Protein AF-A0A0F9J623-F1 (afdb_monomer)

Sequence (155 aa):
MAKNKITLFAQKLEGMSFDFENPDDFEDFEQQALPGRYVFEIKRDRPPKSQKQCAVIFALMIKDTIIQANDKAIGVDDLLVHLIDGRIPKGQMLTTDFLHELMYVICPTTDKDGRRITLSKMNTVQASALFERYRNIMAPLGIVIDDPDKNWRVK

Solvent-accessible surface area (backbone atoms only — not comparable to full-atom values): 9636 Å² total; per-residue (Å²): 133,86,77,82,55,62,33,45,33,41,32,36,81,88,74,52,76,47,82,27,79,46,72,66,60,45,58,57,42,69,77,66,59,73,95,77,63,70,50,76,46,82,46,75,56,60,70,79,72,56,64,69,58,55,51,51,51,54,51,51,49,50,52,52,50,46,54,52,27,60,78,66,70,51,41,40,59,70,58,40,76,74,50,89,78,89,87,76,78,68,90,40,81,74,46,70,66,56,50,55,53,47,47,53,66,73,38,68,45,60,51,99,85,68,45,81,53,55,77,90,74,48,53,71,67,58,46,46,54,40,50,53,49,47,40,61,67,38,39,84,77,69,40,81,72,76,75,92,48,94,53,76,78,78,88

Structure (mmCIF, N/CA/C/O backbone):
data_AF-A0A0F9J623-F1
#
_entry.id   AF-A0A0F9J623-F1
#
loop_
_atom_site.group_PDB
_atom_site.id
_atom_site.type_symbol
_atom_site.label_atom_id
_atom_site.label_alt_id
_atom_site.label_comp_id
_atom_site.label_asym_id
_atom_site.label_entity_id
_atom_site.label_seq_id
_atom_site.pdbx_PDB_ins_code
_atom_site.Cartn_x
_atom_site.Cartn_y
_atom_site.Cartn_z
_atom_site.occupancy
_atom_site.B_iso_or_equiv
_atom_site.auth_seq_id
_atom_site.auth_comp_id
_atom_site.auth_asym_id
_atom_site.auth_atom_id
_atom_site.pdbx_PDB_model_num
ATOM 1 N N . MET A 1 1 ? -0.750 14.940 29.087 1.00 35.09 1 MET A N 1
ATOM 2 C CA . MET A 1 1 ? -0.581 13.489 29.313 1.00 35.09 1 MET A CA 1
ATOM 3 C C . MET A 1 1 ? -1.891 12.820 28.933 1.00 35.09 1 MET A C 1
ATOM 5 O O . MET A 1 1 ? -2.901 13.143 29.543 1.00 35.09 1 MET A O 1
ATOM 9 N N . ALA A 1 2 ? -1.912 12.002 27.880 1.00 34.94 2 ALA A N 1
ATOM 10 C CA . ALA A 1 2 ? -3.119 11.275 27.492 1.00 34.94 2 ALA A CA 1
ATOM 11 C C . ALA A 1 2 ? -3.373 10.174 28.532 1.00 34.94 2 ALA A C 1
ATOM 13 O O . ALA A 1 2 ? -2.500 9.337 28.759 1.00 34.94 2 ALA A O 1
ATOM 14 N N . LYS A 1 3 ? -4.518 10.225 29.221 1.00 34.97 3 LYS A N 1
ATOM 15 C CA . LYS A 1 3 ? -4.944 9.151 30.124 1.00 34.97 3 LYS A CA 1
ATOM 16 C C . LYS A 1 3 ? -5.219 7.913 29.266 1.00 34.97 3 LYS A C 1
ATOM 18 O O . LYS A 1 3 ? -5.968 8.007 28.298 1.00 34.97 3 LYS A O 1
ATOM 23 N N . ASN A 1 4 ? -4.594 6.787 29.600 1.00 36.53 4 ASN A N 1
ATOM 24 C CA . ASN A 1 4 ? -4.902 5.495 28.991 1.00 36.53 4 ASN A CA 1
ATOM 25 C C . ASN A 1 4 ? -6.373 5.171 29.290 1.00 36.53 4 ASN A C 1
ATOM 27 O O . ASN A 1 4 ? -6.705 4.907 30.445 1.00 36.53 4 ASN A O 1
ATOM 31 N N . LYS A 1 5 ? -7.246 5.254 28.281 1.00 42.12 5 LYS A N 1
ATOM 32 C CA . LYS A 1 5 ? -8.650 4.843 28.391 1.00 42.12 5 LYS A CA 1
ATOM 33 C C . LYS A 1 5 ? -8.671 3.304 28.437 1.00 42.12 5 LYS A C 1
ATOM 35 O O . LYS A 1 5 ? -7.898 2.646 27.741 1.00 42.12 5 LYS A O 1
ATOM 40 N N . ILE A 1 6 ? -9.451 2.726 29.342 1.00 43.28 6 ILE A N 1
ATOM 41 C CA . ILE A 1 6 ? -9.655 1.276 29.446 1.00 43.28 6 ILE A CA 1
ATOM 42 C C . ILE A 1 6 ? -11.087 1.044 28.985 1.00 43.28 6 ILE A C 1
ATOM 44 O O . ILE A 1 6 ? -11.987 1.672 29.532 1.00 43.28 6 ILE A O 1
ATOM 48 N N . THR A 1 7 ? -11.280 0.176 27.995 1.00 45.75 7 THR A N 1
ATOM 49 C CA . THR A 1 7 ? -12.607 -0.192 27.491 1.00 45.75 7 THR A CA 1
ATOM 50 C C . THR A 1 7 ? -12.916 -1.603 27.977 1.00 45.75 7 THR A C 1
ATOM 52 O O . THR A 1 7 ? -12.116 -2.528 27.790 1.00 45.75 7 THR A O 1
ATOM 55 N N . LEU A 1 8 ? -14.052 -1.765 28.650 1.00 45.91 8 LEU A N 1
ATOM 56 C CA . LEU A 1 8 ? -14.510 -3.049 29.175 1.00 45.91 8 LEU A CA 1
ATOM 57 C C . LEU A 1 8 ? -15.515 -3.641 28.183 1.00 45.91 8 LEU A C 1
ATOM 59 O O . LEU A 1 8 ? -16.402 -2.940 27.706 1.00 45.91 8 LEU A O 1
ATOM 63 N N . PHE A 1 9 ? -15.362 -4.921 27.849 1.00 42.69 9 PHE A N 1
ATOM 64 C CA . PHE A 1 9 ? -16.278 -5.644 26.965 1.00 42.69 9 PHE A CA 1
ATOM 65 C C . PHE A 1 9 ? -16.990 -6.729 27.767 1.00 42.69 9 PHE A C 1
ATOM 67 O O . PHE A 1 9 ? -16.332 -7.474 28.499 1.00 42.69 9 PHE A O 1
ATOM 74 N N . ALA A 1 10 ? -18.306 -6.863 27.594 1.00 46.66 10 ALA A N 1
ATOM 75 C CA . ALA A 1 10 ? -19.059 -8.012 28.091 1.00 46.66 10 ALA A CA 1
ATOM 76 C C . ALA A 1 10 ? -19.802 -8.690 26.938 1.00 46.66 10 ALA A C 1
ATOM 78 O O . ALA A 1 10 ? -20.591 -8.070 26.227 1.00 46.66 10 ALA A O 1
ATOM 79 N N . GLN A 1 11 ? -19.580 -9.989 26.759 1.00 40.78 11 GLN A N 1
ATOM 80 C CA . GLN A 1 11 ? -20.294 -10.794 25.774 1.00 40.78 11 GLN A CA 1
ATOM 81 C C . GLN A 1 11 ? -21.206 -11.793 26.488 1.00 40.78 11 GLN A C 1
ATOM 83 O O . GLN A 1 11 ? -20.736 -12.653 27.234 1.00 40.78 11 GLN A O 1
ATOM 88 N N . LYS A 1 12 ? -22.518 -11.711 26.247 1.00 46.19 12 LYS A N 1
ATOM 89 C CA . LYS A 1 12 ? -23.471 -12.746 26.665 1.00 46.19 12 LYS A CA 1
ATOM 90 C C . LYS A 1 12 ? -23.317 -13.952 25.735 1.00 46.19 12 LYS A C 1
ATOM 92 O O . LYS A 1 12 ? -23.282 -13.794 24.515 1.00 46.19 12 LYS A O 1
ATOM 97 N N . LEU A 1 13 ? -23.284 -15.162 26.299 1.00 45.69 13 LEU A N 1
ATOM 98 C CA . LEU A 1 13 ? -23.104 -16.428 25.559 1.00 45.69 13 LEU A CA 1
ATOM 99 C C . LEU A 1 13 ? -24.164 -16.709 24.468 1.00 45.69 13 LEU A C 1
ATOM 101 O O . LEU A 1 13 ? -23.956 -17.580 23.633 1.00 45.69 13 LEU A O 1
A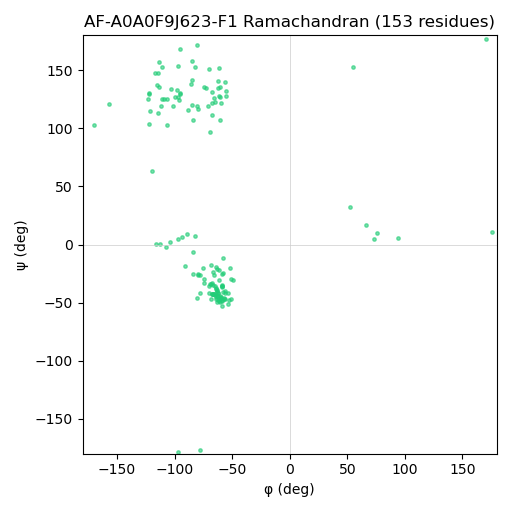TOM 105 N N . GLU A 1 14 ? -25.258 -15.944 24.432 1.00 47.31 14 GLU A N 1
ATOM 106 C CA . GLU A 1 14 ? -26.319 -15.998 23.410 1.00 47.31 14 GLU A CA 1
ATOM 107 C C . GLU A 1 14 ? -26.068 -15.072 22.198 1.00 47.31 14 GLU A C 1
ATOM 109 O O . GLU A 1 14 ? -26.948 -14.900 21.360 1.00 47.31 14 GLU A O 1
ATOM 114 N N . GLY A 1 15 ? -24.880 -14.466 22.086 1.00 52.56 15 GLY A N 1
ATOM 115 C CA . GLY A 1 15 ? -24.483 -13.656 20.925 1.00 52.56 15 GLY A CA 1
ATOM 116 C C . GLY A 1 15 ? -24.736 -12.150 21.055 1.00 52.56 15 GLY A C 1
ATOM 117 O O . GLY A 1 15 ? -24.485 -11.417 20.103 1.00 52.56 15 GLY A O 1
ATOM 118 N N . MET A 1 16 ? -25.185 -11.666 22.217 1.00 55.16 16 MET A N 1
ATOM 119 C CA . MET A 1 16 ? -25.265 -10.228 22.501 1.00 55.16 16 MET A CA 1
ATOM 120 C C . MET A 1 16 ? -23.918 -9.714 23.022 1.00 55.16 16 MET A C 1
ATOM 122 O O . MET A 1 16 ? -23.430 -10.180 24.052 1.00 55.16 16 MET A O 1
ATOM 126 N N . SER A 1 17 ? -23.321 -8.761 22.310 1.00 55.72 17 SER A N 1
ATOM 127 C CA . SER A 1 17 ? -22.099 -8.053 22.706 1.00 55.72 17 SER A CA 1
ATOM 128 C C . SER A 1 17 ? -22.430 -6.658 23.232 1.00 55.72 17 SER A C 1
ATOM 130 O O . SER A 1 17 ? -23.195 -5.935 22.592 1.00 55.72 17 SER A O 1
ATOM 132 N N . PHE A 1 18 ? -21.828 -6.284 24.358 1.00 65.50 18 PHE A N 1
ATOM 133 C CA . PHE A 1 18 ? -21.946 -4.965 24.971 1.00 65.50 18 PHE A CA 1
ATOM 134 C C . PHE A 1 18 ? -20.552 -4.343 25.122 1.00 65.50 18 PHE A C 1
ATOM 136 O O . PHE A 1 18 ? -19.638 -4.983 25.654 1.00 65.50 18 PHE A O 1
ATOM 143 N N . ASP A 1 19 ? -20.418 -3.099 24.663 1.00 59.31 19 ASP A N 1
ATOM 144 C CA . ASP A 1 19 ? -19.180 -2.322 24.713 1.00 59.31 19 ASP A CA 1
ATOM 145 C C . ASP A 1 19 ? -19.350 -1.177 25.724 1.00 59.31 19 ASP A C 1
ATOM 147 O O . ASP A 1 19 ? -20.289 -0.389 25.602 1.00 59.31 19 ASP A O 1
ATOM 151 N N . PHE A 1 20 ? -18.448 -1.073 26.706 1.00 66.50 20 PHE A N 1
ATOM 152 C CA . PHE A 1 20 ? -18.488 -0.038 27.746 1.00 66.50 20 PHE A CA 1
ATOM 153 C C . PHE A 1 20 ? -17.282 0.891 27.619 1.00 66.50 20 PHE A C 1
ATOM 155 O O . PHE A 1 20 ? -16.131 0.486 27.820 1.00 66.50 20 PHE A O 1
ATOM 162 N N . GLU A 1 21 ? -17.543 2.152 27.268 1.00 56.44 21 GLU A N 1
ATOM 163 C CA . GLU A 1 21 ? -16.505 3.175 27.118 1.00 56.44 21 GLU A CA 1
ATOM 164 C C . GLU A 1 21 ? -16.112 3.850 28.438 1.00 56.44 21 GLU A C 1
ATOM 166 O O . GLU A 1 21 ? -14.986 4.355 28.535 1.00 56.44 21 GLU A O 1
ATOM 171 N N . ASN A 1 22 ? -17.011 3.872 29.430 1.00 64.19 22 ASN A N 1
ATOM 172 C CA . ASN A 1 22 ? -16.739 4.380 30.771 1.00 64.19 22 ASN A CA 1
ATOM 173 C C . ASN A 1 22 ? -16.871 3.265 31.821 1.00 64.19 22 ASN A C 1
ATOM 175 O O . ASN A 1 22 ? -17.707 2.376 31.666 1.00 64.19 22 ASN A O 1
ATOM 179 N N . PRO A 1 23 ? -16.081 3.319 32.909 1.00 64.69 23 PRO A N 1
ATOM 180 C CA . PRO A 1 23 ? -16.221 2.391 34.032 1.00 64.69 23 PRO A CA 1
ATOM 181 C C . PRO A 1 23 ? -17.612 2.431 34.677 1.00 64.69 23 PRO A C 1
ATOM 183 O O . PRO A 1 23 ? -18.130 1.388 35.054 1.00 64.69 23 PRO A O 1
ATOM 186 N N . ASP A 1 24 ? -18.232 3.610 34.744 1.00 71.00 24 ASP A N 1
ATOM 187 C CA . ASP A 1 24 ? -19.548 3.797 35.369 1.00 71.00 24 ASP A CA 1
ATOM 188 C C . ASP A 1 24 ? -20.653 3.038 34.599 1.00 71.00 24 ASP A C 1
ATOM 190 O O . ASP A 1 24 ? -21.528 2.422 35.203 1.00 71.00 24 ASP A O 1
ATOM 194 N N . ASP A 1 25 ? -20.546 2.968 33.264 1.00 66.44 25 ASP A N 1
ATOM 195 C CA . ASP A 1 25 ? -21.485 2.227 32.404 1.00 66.44 25 ASP A CA 1
ATOM 196 C C . ASP A 1 25 ? -21.417 0.705 32.657 1.00 66.44 25 ASP A C 1
ATOM 198 O O . ASP A 1 25 ? -22.379 -0.028 32.418 1.00 66.44 25 ASP A O 1
ATOM 202 N N . PHE A 1 26 ? -20.264 0.221 33.131 1.00 69.94 26 PHE A N 1
ATOM 203 C CA . PHE A 1 26 ? -20.057 -1.178 33.491 1.00 69.94 26 PHE A CA 1
ATOM 204 C C . PHE A 1 26 ? -20.677 -1.515 34.853 1.00 69.94 26 PHE A C 1
ATOM 206 O O . PHE A 1 26 ? -21.307 -2.563 34.987 1.00 69.94 26 PHE A O 1
ATOM 213 N N . GLU A 1 27 ? -20.540 -0.627 35.842 1.00 71.69 27 GLU A N 1
ATOM 214 C CA . GLU A 1 27 ? -21.166 -0.803 37.161 1.00 71.69 27 GLU A CA 1
ATOM 215 C C . GLU A 1 27 ? -22.698 -0.834 37.053 1.00 71.69 27 GLU A C 1
ATOM 217 O O . GLU A 1 27 ? -23.350 -1.695 37.651 1.00 71.69 27 GLU A O 1
ATOM 222 N N . ASP A 1 28 ? -23.273 0.040 36.223 1.00 75.75 28 ASP A N 1
ATOM 223 C CA . ASP A 1 28 ? -24.711 0.056 35.943 1.00 75.75 28 ASP A CA 1
ATOM 224 C C . ASP A 1 28 ? -25.174 -1.227 35.234 1.00 75.75 28 ASP A C 1
ATOM 226 O O . ASP A 1 28 ? -26.249 -1.766 35.527 1.00 75.75 28 ASP A O 1
ATOM 230 N N . PHE A 1 29 ? -24.349 -1.761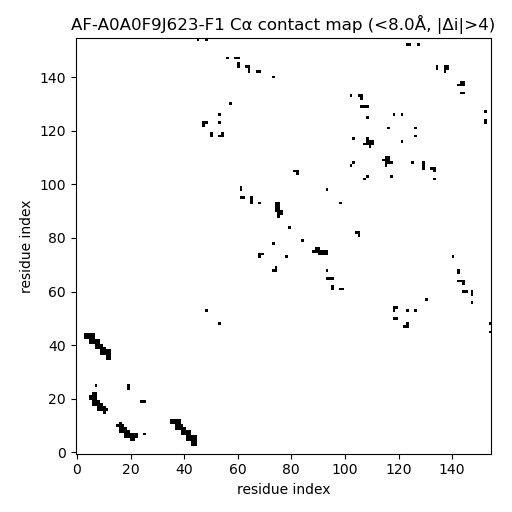 34.329 1.00 76.06 29 PHE A N 1
ATOM 231 C CA . PHE A 1 29 ? -24.628 -3.026 33.658 1.00 76.06 29 PHE A CA 1
ATOM 232 C C . PHE A 1 29 ? -24.595 -4.216 34.618 1.00 76.06 29 PHE A C 1
ATOM 234 O O . PHE A 1 29 ? -25.491 -5.055 34.545 1.00 76.06 29 PHE A O 1
ATOM 241 N N . GLU A 1 30 ? -23.626 -4.302 35.533 1.00 72.69 30 GLU A N 1
ATOM 242 C CA . GLU A 1 30 ? -23.576 -5.394 36.517 1.00 72.69 30 GLU A CA 1
ATOM 243 C C . GLU A 1 30 ? -24.838 -5.445 37.392 1.00 72.69 30 GLU A C 1
ATOM 245 O O . GLU A 1 30 ? -25.316 -6.534 37.715 1.00 72.69 30 GLU A O 1
ATOM 250 N N . GLN A 1 31 ? -25.421 -4.290 37.726 1.00 76.88 31 GLN A N 1
ATOM 251 C CA . GLN A 1 31 ? -26.647 -4.214 38.527 1.00 76.88 31 GLN A CA 1
ATOM 252 C C . GLN A 1 31 ? -27.910 -4.614 37.750 1.00 76.88 31 GLN A C 1
ATOM 254 O O . GLN A 1 31 ? -28.868 -5.111 38.344 1.00 76.88 31 GLN A O 1
ATOM 259 N N . GLN A 1 32 ? -27.928 -4.390 36.433 1.00 77.12 32 GLN A N 1
ATOM 260 C CA . GLN A 1 32 ? -29.106 -4.582 35.576 1.00 77.12 32 GLN A CA 1
ATOM 261 C C . GLN A 1 32 ? -29.007 -5.811 34.660 1.00 77.12 32 GLN A C 1
ATOM 263 O O . GLN A 1 32 ? -29.942 -6.104 33.907 1.00 77.12 32 GLN A O 1
ATOM 268 N N . ALA A 1 33 ? -27.889 -6.539 34.700 1.00 72.88 33 ALA A N 1
ATOM 269 C CA . ALA A 1 33 ? -27.647 -7.684 33.840 1.00 72.88 33 ALA A CA 1
ATOM 270 C C . ALA A 1 33 ? -28.700 -8.780 34.062 1.00 72.88 33 ALA A C 1
ATOM 272 O O . ALA A 1 33 ? -28.941 -9.257 35.173 1.00 72.88 33 ALA A O 1
ATOM 273 N N . LEU A 1 34 ? -29.319 -9.213 32.963 1.00 74.62 34 LEU A N 1
ATOM 274 C CA . LEU A 1 34 ? -30.233 -10.349 32.974 1.00 74.62 34 LEU A CA 1
ATOM 275 C C . LEU A 1 34 ? -29.497 -11.630 33.413 1.00 74.62 34 LEU A C 1
ATOM 277 O O . LEU A 1 34 ? -28.306 -11.782 33.146 1.00 74.62 34 LEU A O 1
ATOM 281 N N . PRO A 1 35 ? -30.189 -12.609 34.020 1.00 71.88 35 PRO A N 1
ATOM 282 C CA . PRO A 1 35 ? -29.572 -13.881 34.380 1.00 71.88 35 PRO A CA 1
ATOM 283 C C . PRO A 1 35 ? -28.920 -14.556 33.163 1.00 71.88 35 PRO A C 1
ATOM 285 O O . PRO A 1 35 ? -29.554 -14.739 32.121 1.00 71.88 35 PRO A O 1
ATOM 288 N N . GLY A 1 36 ? -27.647 -14.935 33.282 1.00 70.31 36 GLY A N 1
ATOM 289 C CA . GLY A 1 36 ? -26.898 -15.550 32.189 1.00 70.31 36 GLY A CA 1
ATOM 290 C C . GLY A 1 36 ? -25.406 -15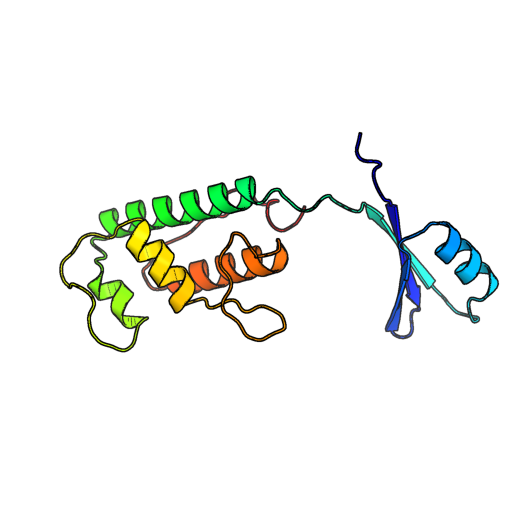.685 32.481 1.00 70.31 36 GLY A C 1
ATOM 291 O O . GLY A 1 36 ? -24.916 -15.254 33.522 1.00 70.31 36 GLY A O 1
ATOM 292 N N . ARG A 1 37 ? -24.670 -16.306 31.552 1.00 65.38 37 ARG A N 1
ATOM 293 C CA . ARG A 1 37 ? -23.202 -16.325 31.579 1.00 65.38 37 ARG A CA 1
ATOM 294 C C . ARG A 1 37 ? -22.656 -15.238 30.655 1.00 65.38 37 ARG A C 1
ATOM 296 O O . ARG A 1 37 ? -22.991 -15.209 29.467 1.00 65.38 37 ARG A O 1
ATOM 303 N N . TYR A 1 38 ? -21.785 -14.407 31.213 1.00 67.62 38 TYR A N 1
ATOM 304 C CA . TYR A 1 38 ? -21.099 -13.321 30.526 1.00 67.62 38 TYR A CA 1
ATOM 305 C C . TYR A 1 38 ? -19.596 -13.597 30.503 1.00 67.62 38 TYR A C 1
ATOM 307 O O . TYR A 1 38 ? -19.029 -14.051 31.498 1.00 67.62 38 TYR A O 1
ATOM 315 N N . VAL A 1 39 ? -18.958 -13.354 29.361 1.00 67.06 39 VAL A N 1
ATOM 316 C CA . VAL A 1 39 ? -17.499 -13.360 29.222 1.00 67.06 39 VAL A CA 1
ATOM 317 C C . VAL A 1 39 ? -17.040 -11.912 29.207 1.00 67.06 39 VAL A C 1
ATOM 319 O O . VAL A 1 39 ? -17.444 -11.146 28.332 1.00 67.06 39 VAL A O 1
ATOM 322 N N . PHE A 1 40 ? -16.213 -11.550 30.183 1.00 60.97 40 PHE A N 1
ATOM 323 C CA . PHE A 1 40 ? -15.637 -10.217 30.283 1.00 60.97 40 PHE A CA 1
ATOM 324 C C . PHE A 1 40 ? -14.248 -10.203 29.657 1.00 60.97 40 PHE A C 1
ATOM 326 O O . PHE A 1 40 ? -13.378 -10.986 30.041 1.00 60.97 40 PHE A O 1
ATOM 333 N N . GLU A 1 41 ? -14.036 -9.306 28.700 1.00 58.03 41 GLU A N 1
ATOM 334 C CA . GLU A 1 41 ? -12.738 -9.103 28.067 1.00 58.03 41 GLU A CA 1
ATOM 335 C C . GLU A 1 41 ? -12.302 -7.650 28.272 1.00 58.03 41 GLU A C 1
ATOM 337 O O . GLU A 1 41 ? -12.921 -6.710 27.780 1.00 58.03 41 GLU A O 1
ATOM 342 N N . ILE A 1 42 ? -11.217 -7.445 29.017 1.00 54.53 42 ILE A N 1
ATOM 343 C CA . ILE A 1 42 ? -10.625 -6.115 29.180 1.00 54.53 42 ILE A CA 1
ATOM 344 C C . ILE A 1 42 ? -9.705 -5.875 27.987 1.00 54.53 42 ILE A C 1
ATOM 346 O O . ILE A 1 42 ? -8.611 -6.445 27.922 1.00 54.53 42 ILE A O 1
ATOM 350 N N . LYS A 1 43 ? -10.109 -5.012 27.050 1.00 48.59 43 LYS A N 1
ATOM 351 C CA . LYS A 1 43 ? -9.226 -4.595 25.953 1.00 48.59 43 LYS A CA 1
ATOM 352 C C . LYS A 1 43 ? -8.635 -3.238 26.296 1.00 48.59 43 LYS A C 1
ATOM 354 O O . LYS A 1 43 ? -9.330 -2.282 26.627 1.00 48.59 43 LYS A O 1
ATOM 359 N N . ARG A 1 44 ? -7.307 -3.142 26.230 1.00 41.72 44 ARG A N 1
ATOM 360 C CA . ARG A 1 44 ? -6.639 -1.840 26.316 1.00 41.72 44 ARG A CA 1
ATOM 361 C C . ARG A 1 44 ? -7.042 -1.020 25.100 1.00 41.72 44 ARG A C 1
ATOM 363 O O . ARG A 1 44 ? -6.768 -1.463 23.985 1.00 41.72 44 ARG A O 1
ATOM 370 N N . ASP A 1 45 ? -7.611 0.159 25.330 1.00 41.19 45 ASP A N 1
ATOM 371 C CA . ASP A 1 45 ? -7.854 1.122 24.265 1.00 41.19 45 ASP A CA 1
ATOM 372 C C . ASP A 1 45 ? -6.485 1.611 23.774 1.00 41.19 45 ASP A C 1
ATOM 374 O O . ASP A 1 45 ? -5.688 2.190 24.525 1.00 41.19 45 ASP A O 1
ATOM 378 N N . ARG A 1 46 ? -6.127 1.236 22.547 1.00 43.88 46 ARG A N 1
ATOM 379 C CA . ARG A 1 46 ? -4.825 1.564 21.965 1.00 43.88 46 ARG A CA 1
ATOM 380 C C . ARG A 1 46 ? -4.997 2.834 21.141 1.00 43.88 46 ARG A C 1
ATOM 382 O O . ARG A 1 46 ? -5.902 2.899 20.314 1.00 43.88 46 ARG A O 1
ATOM 389 N N . PRO A 1 47 ? -4.147 3.856 21.342 1.00 42.28 47 PRO A N 1
ATOM 390 C CA . PRO A 1 47 ? -4.303 5.106 20.622 1.00 42.28 47 PRO A CA 1
ATOM 391 C C . PRO A 1 47 ? -4.177 4.853 19.113 1.00 42.28 47 PRO A C 1
ATOM 393 O O . PRO A 1 47 ? -3.239 4.157 18.703 1.00 42.28 47 PRO A O 1
ATOM 396 N N . PRO A 1 48 ? -5.062 5.433 18.280 1.00 50.06 48 PRO A N 1
ATOM 397 C CA . PRO A 1 48 ? -4.966 5.300 16.834 1.00 50.06 48 PRO A CA 1
ATOM 398 C C . PRO A 1 48 ? -3.580 5.760 16.367 1.00 50.06 48 PRO A C 1
ATOM 400 O O . PRO A 1 48 ? -3.073 6.803 16.794 1.00 50.06 48 PRO A O 1
ATOM 403 N N . LYS A 1 49 ? -2.931 4.956 15.514 1.00 57.47 49 LYS A N 1
ATOM 404 C CA . LYS A 1 49 ? -1.601 5.278 14.976 1.00 57.47 49 LYS A CA 1
ATOM 405 C C . LYS A 1 49 ? -1.629 6.636 14.291 1.00 57.47 49 LYS A C 1
ATOM 407 O O . LYS A 1 49 ? -2.571 6.963 13.572 1.00 57.47 49 LYS A O 1
ATOM 412 N N . SER A 1 50 ? -0.566 7.418 14.477 1.00 60.62 50 SER A N 1
ATOM 413 C CA . SER A 1 50 ? -0.496 8.730 13.838 1.00 60.62 50 SER A CA 1
ATOM 414 C C . SER A 1 50 ? -0.514 8.569 12.317 1.00 60.62 50 SER A C 1
ATOM 416 O O . SER A 1 50 ? 0.151 7.695 11.757 1.00 60.62 50 SER A O 1
ATOM 418 N N . GLN A 1 51 ? -1.220 9.464 11.638 1.00 58.31 51 GLN A N 1
ATOM 419 C CA . GLN A 1 51 ? -1.267 9.560 10.178 1.00 58.31 51 GLN A CA 1
ATOM 420 C C . GLN A 1 51 ? 0.134 9.545 9.531 1.00 58.31 51 GLN A C 1
ATOM 422 O O . GLN A 1 51 ? 0.315 9.004 8.442 1.00 58.31 51 GLN A O 1
ATOM 427 N N . LYS A 1 52 ? 1.152 10.065 10.236 1.00 61.09 52 LYS A N 1
ATOM 428 C CA . LYS A 1 52 ? 2.562 10.037 9.816 1.00 61.09 52 LYS A CA 1
ATOM 429 C C . LYS A 1 52 ? 3.130 8.619 9.712 1.00 61.09 52 LYS A C 1
ATOM 431 O O . LYS A 1 52 ? 3.882 8.343 8.789 1.00 61.09 52 LYS A O 1
ATOM 436 N N . GLN A 1 53 ? 2.771 7.719 10.626 1.00 65.50 53 GLN A N 1
ATOM 437 C CA . GLN A 1 53 ? 3.249 6.332 10.599 1.00 65.50 53 GLN A CA 1
ATOM 438 C C . GLN A 1 53 ? 2.635 5.553 9.438 1.00 65.50 53 GLN A C 1
ATOM 440 O O . GLN A 1 53 ? 3.352 4.845 8.739 1.00 65.50 53 GLN A O 1
ATOM 445 N N . CYS A 1 54 ? 1.337 5.746 9.184 1.00 65.94 54 CYS A N 1
ATOM 446 C CA . CYS A 1 54 ? 0.688 5.163 8.013 1.00 65.94 54 CYS A CA 1
ATOM 447 C C . CYS A 1 54 ? 1.340 5.694 6.728 1.00 65.94 54 CYS A C 1
ATOM 449 O O . CYS A 1 54 ? 1.761 4.904 5.894 1.00 65.94 54 CYS A O 1
ATOM 451 N N . ALA A 1 55 ? 1.532 7.011 6.602 1.00 63.91 55 ALA A N 1
ATOM 452 C CA . ALA A 1 55 ? 2.180 7.606 5.431 1.00 63.91 55 ALA A CA 1
ATOM 453 C C . ALA A 1 55 ? 3.583 7.030 5.153 1.00 63.91 55 ALA A C 1
ATOM 455 O O . ALA A 1 55 ? 3.910 6.757 4.001 1.00 63.91 55 ALA A O 1
ATOM 456 N N . VAL A 1 56 ? 4.387 6.786 6.194 1.00 74.88 56 VAL A N 1
ATOM 457 C CA . VAL A 1 56 ? 5.708 6.148 6.054 1.00 74.88 56 VAL A CA 1
ATOM 458 C C . VAL A 1 56 ? 5.587 4.708 5.547 1.00 74.88 56 VAL A C 1
ATOM 460 O O . VAL A 1 56 ? 6.327 4.321 4.649 1.00 74.88 56 VAL A O 1
ATOM 463 N N . ILE A 1 57 ? 4.638 3.931 6.070 1.00 72.69 57 ILE A N 1
ATOM 464 C CA . ILE A 1 57 ? 4.390 2.540 5.655 1.00 72.69 57 ILE A CA 1
ATOM 465 C C . ILE A 1 57 ? 4.024 2.461 4.167 1.00 72.69 57 ILE A C 1
ATOM 467 O O . ILE A 1 57 ? 4.616 1.673 3.431 1.00 72.69 57 ILE A O 1
ATOM 471 N N . PHE A 1 58 ? 3.114 3.316 3.698 1.00 75.31 58 PHE A N 1
ATOM 472 C CA . PHE A 1 58 ? 2.715 3.332 2.287 1.00 75.31 58 PHE A CA 1
ATOM 473 C C . PHE A 1 58 ? 3.818 3.855 1.363 1.00 75.31 58 PHE A C 1
ATOM 475 O O . PHE A 1 58 ? 4.003 3.321 0.271 1.00 75.31 58 PHE A O 1
ATOM 482 N N . ALA A 1 59 ? 4.604 4.838 1.808 1.00 78.06 59 ALA A N 1
ATOM 483 C CA . ALA A 1 59 ? 5.764 5.300 1.050 1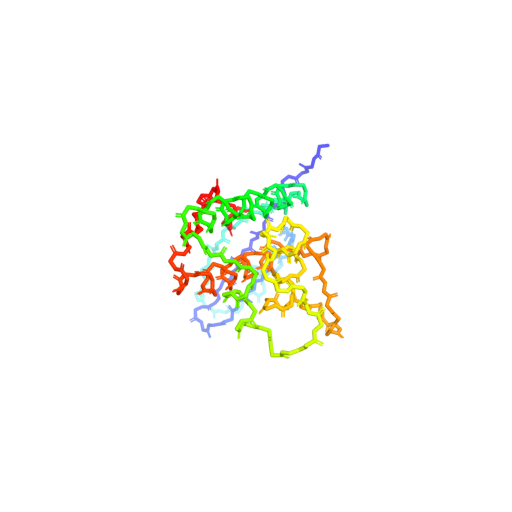.00 78.06 59 ALA A CA 1
ATOM 484 C C . ALA A 1 59 ? 6.821 4.192 0.887 1.00 78.06 59 ALA A C 1
ATOM 486 O O . ALA A 1 59 ? 7.390 4.039 -0.193 1.00 78.06 59 ALA A O 1
ATOM 487 N N . LEU A 1 60 ? 7.062 3.395 1.936 1.00 80.56 60 LEU A N 1
ATOM 488 C CA . LEU A 1 60 ? 7.972 2.247 1.878 1.00 80.56 60 LEU A CA 1
ATOM 489 C C . LEU A 1 60 ? 7.452 1.156 0.939 1.00 80.56 60 LEU A C 1
ATOM 491 O O . LEU A 1 60 ? 8.221 0.655 0.127 1.00 80.56 60 LEU A O 1
ATOM 495 N N . MET A 1 61 ? 6.154 0.855 0.994 1.00 83.12 61 MET A N 1
ATOM 496 C CA . MET A 1 61 ? 5.499 -0.088 0.084 1.00 83.12 61 MET A CA 1
ATOM 497 C C . MET A 1 61 ? 5.669 0.310 -1.389 1.00 83.12 61 MET A C 1
ATOM 499 O O . MET A 1 61 ? 6.016 -0.521 -2.227 1.00 83.12 61 MET A O 1
ATOM 503 N N . ILE A 1 62 ? 5.436 1.582 -1.719 1.00 85.38 62 ILE A N 1
ATOM 504 C CA . ILE A 1 62 ? 5.578 2.078 -3.095 1.00 85.38 62 ILE A CA 1
ATOM 505 C C . ILE A 1 62 ? 7.033 2.029 -3.540 1.00 85.38 62 ILE A C 1
ATOM 507 O O . ILE A 1 62 ? 7.322 1.589 -4.649 1.00 85.38 62 ILE A O 1
ATOM 511 N N . LYS A 1 63 ? 7.962 2.426 -2.667 1.00 84.00 63 LYS A N 1
ATOM 512 C CA . LYS A 1 63 ? 9.391 2.344 -2.962 1.00 84.00 63 LYS A CA 1
ATOM 513 C C . LYS A 1 63 ? 9.827 0.905 -3.252 1.00 84.00 63 LYS A C 1
ATOM 515 O O . LYS A 1 63 ? 10.548 0.683 -4.218 1.00 84.00 63 LYS A O 1
ATOM 520 N N . ASP A 1 64 ? 9.382 -0.049 -2.441 1.00 84.00 64 ASP A N 1
ATOM 521 C CA . ASP A 1 64 ? 9.678 -1.472 -2.621 1.00 84.00 64 ASP A CA 1
ATOM 522 C C . ASP A 1 64 ? 9.081 -2.019 -3.929 1.00 84.00 64 ASP A C 1
ATOM 524 O O . ASP A 1 64 ? 9.769 -2.680 -4.705 1.00 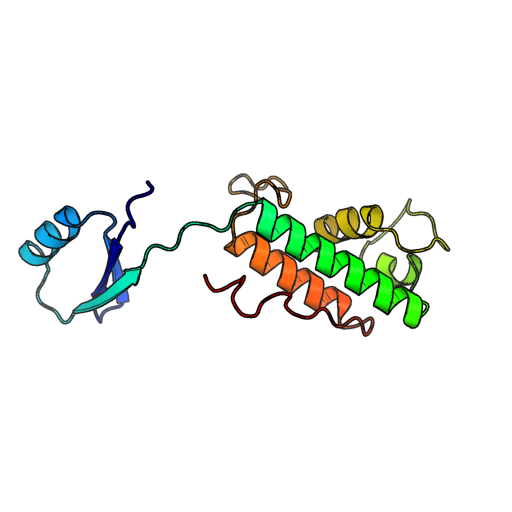84.00 64 ASP A O 1
ATOM 528 N N . THR A 1 65 ? 7.847 -1.615 -4.253 1.00 83.81 65 THR A N 1
ATOM 529 C CA . THR A 1 65 ? 7.207 -1.921 -5.544 1.00 83.81 65 THR A CA 1
ATOM 530 C C . THR A 1 65 ? 8.068 -1.439 -6.718 1.00 83.81 65 THR A C 1
ATOM 532 O O . THR A 1 65 ? 8.303 -2.203 -7.649 1.00 83.81 65 THR A O 1
ATOM 535 N N . ILE A 1 66 ? 8.575 -0.199 -6.673 1.00 85.25 66 ILE A N 1
ATOM 536 C CA . ILE A 1 66 ? 9.421 0.369 -7.739 1.00 85.25 66 ILE A CA 1
ATOM 537 C C . ILE A 1 66 ? 10.724 -0.415 -7.889 1.00 85.25 66 ILE A C 1
ATOM 539 O O . ILE A 1 66 ? 11.127 -0.709 -9.012 1.00 85.25 66 ILE A O 1
ATOM 543 N N . ILE A 1 67 ? 11.385 -0.752 -6.778 1.00 85.94 67 ILE A N 1
ATOM 544 C CA . ILE A 1 67 ? 12.641 -1.514 -6.795 1.00 85.94 67 ILE A CA 1
ATOM 545 C C . ILE A 1 67 ? 12.415 -2.861 -7.485 1.00 85.94 67 ILE A C 1
ATOM 547 O O . ILE A 1 67 ? 13.073 -3.165 -8.476 1.00 85.94 67 ILE A O 1
ATOM 551 N N . GLN A 1 68 ? 11.418 -3.618 -7.030 1.00 87.12 68 GLN A N 1
ATOM 552 C CA . GLN A 1 68 ? 11.135 -4.939 -7.582 1.00 87.12 68 GLN A CA 1
ATOM 553 C C . GLN A 1 68 ? 10.640 -4.895 -9.028 1.00 87.12 68 GLN A C 1
ATOM 555 O O . GLN A 1 68 ? 10.928 -5.811 -9.797 1.00 87.12 68 GLN A O 1
ATOM 560 N N . ALA A 1 69 ? 9.880 -3.866 -9.400 1.00 85.31 69 ALA A N 1
ATOM 561 C CA . ALA A 1 69 ? 9.416 -3.692 -10.765 1.00 85.31 69 ALA A CA 1
ATOM 562 C C . ALA A 1 69 ? 10.578 -3.379 -11.714 1.00 85.31 69 ALA A C 1
ATOM 564 O O . ALA A 1 69 ? 10.668 -3.989 -12.777 1.00 85.31 69 ALA A O 1
ATOM 565 N N . ASN A 1 70 ? 11.515 -2.518 -11.302 1.00 84.69 70 ASN A N 1
ATOM 566 C CA . ASN A 1 70 ? 12.725 -2.242 -12.076 1.00 84.69 70 ASN A CA 1
ATOM 567 C C . ASN A 1 70 ? 13.574 -3.507 -12.269 1.00 84.69 70 ASN A C 1
ATOM 569 O O . ASN A 1 70 ? 13.999 -3.780 -13.390 1.00 84.69 70 ASN A O 1
ATOM 573 N N . ASP A 1 71 ? 13.760 -4.310 -11.216 1.00 85.81 71 ASP A N 1
ATOM 574 C CA . ASP A 1 71 ? 14.518 -5.569 -11.287 1.00 85.81 71 ASP A CA 1
ATOM 575 C C . ASP A 1 71 ? 13.887 -6.585 -12.254 1.00 85.81 71 ASP A C 1
ATOM 577 O O . ASP A 1 71 ? 14.585 -7.388 -12.874 1.00 85.81 71 ASP A O 1
ATOM 581 N N . LYS A 1 72 ? 12.559 -6.547 -12.397 1.00 82.62 72 LYS A N 1
ATOM 582 C CA . LYS A 1 72 ? 11.778 -7.452 -13.255 1.00 82.62 72 LYS A CA 1
ATOM 583 C C . LYS A 1 72 ? 11.443 -6.857 -14.623 1.00 82.62 72 LYS A C 1
ATOM 585 O O . LYS A 1 72 ? 10.722 -7.494 -15.384 1.00 82.62 72 LYS A O 1
ATOM 590 N N . ALA A 1 73 ? 11.950 -5.661 -14.928 1.00 84.44 73 ALA A N 1
ATOM 591 C CA . ALA A 1 73 ? 11.609 -4.892 -16.125 1.00 84.44 73 ALA A CA 1
ATOM 592 C C . ALA A 1 73 ? 10.089 -4.688 -16.324 1.00 84.44 73 ALA A C 1
ATOM 594 O O . ALA A 1 73 ? 9.614 -4.609 -17.454 1.00 84.44 73 ALA A O 1
ATOM 595 N N . ILE A 1 74 ? 9.339 -4.591 -15.222 1.00 80.94 74 ILE A N 1
ATOM 596 C CA . ILE A 1 74 ? 7.900 -4.311 -15.209 1.00 80.94 74 ILE A CA 1
ATOM 597 C C . ILE A 1 74 ? 7.713 -2.807 -15.395 1.00 80.94 74 ILE A C 1
ATOM 599 O O . ILE A 1 74 ? 8.148 -2.001 -14.566 1.00 80.94 74 ILE A O 1
ATOM 603 N N . GLY A 1 75 ? 7.072 -2.430 -16.496 1.00 78.38 75 GLY A N 1
ATOM 604 C CA . GLY A 1 75 ? 6.801 -1.046 -16.850 1.00 78.38 75 GLY A CA 1
ATOM 605 C C . GLY A 1 75 ? 5.402 -0.590 -16.447 1.00 78.38 75 GLY A C 1
ATOM 606 O O . GLY A 1 75 ? 4.588 -1.335 -15.902 1.00 78.38 75 GLY A O 1
ATOM 607 N N . VAL A 1 76 ? 5.099 0.668 -16.772 1.00 75.50 76 VAL A N 1
ATOM 608 C CA . VAL A 1 76 ? 3.737 1.213 -16.661 1.00 75.50 76 VAL A CA 1
ATOM 609 C C . VAL A 1 76 ? 2.740 0.335 -17.425 1.00 75.50 76 VAL A C 1
ATOM 611 O O . VAL A 1 76 ? 1.676 0.035 -16.895 1.00 75.50 76 VAL A O 1
ATOM 614 N N . ASP A 1 77 ? 3.100 -0.137 -18.620 1.00 75.19 77 ASP A N 1
ATOM 615 C CA . ASP A 1 77 ? 2.229 -0.933 -19.495 1.00 75.19 77 ASP A CA 1
ATOM 616 C C . ASP A 1 77 ? 1.727 -2.235 -18.858 1.00 75.19 77 ASP A C 1
ATOM 618 O O . ASP A 1 77 ? 0.561 -2.591 -19.033 1.00 75.19 77 ASP A O 1
ATOM 622 N N . ASP A 1 78 ? 2.567 -2.894 -18.062 1.00 77.94 78 ASP A N 1
ATOM 623 C CA . ASP A 1 78 ? 2.205 -4.114 -17.341 1.00 77.94 78 ASP A CA 1
ATOM 624 C C . ASP A 1 78 ? 1.195 -3.834 -16.220 1.00 77.94 78 ASP A C 1
ATOM 626 O O . ASP A 1 78 ? 0.298 -4.636 -15.971 1.00 77.94 78 ASP A O 1
ATOM 630 N N . LEU A 1 79 ? 1.287 -2.667 -15.572 1.00 77.31 79 LEU A N 1
ATOM 631 C CA . LEU A 1 79 ? 0.336 -2.239 -14.540 1.00 77.31 79 LEU A CA 1
ATOM 632 C C . LEU A 1 79 ? -0.962 -1.677 -15.118 1.00 77.31 79 LEU A C 1
ATOM 634 O O . LEU A 1 79 ? -2.007 -1.728 -14.463 1.00 77.31 79 LEU A O 1
ATOM 638 N N . LEU A 1 80 ? -0.920 -1.163 -16.347 1.00 72.50 80 LEU A N 1
ATOM 639 C CA . LEU A 1 80 ? -2.086 -0.619 -17.034 1.00 72.50 80 LEU A CA 1
ATOM 640 C C . LEU A 1 80 ? -3.162 -1.663 -17.317 1.00 72.50 80 LEU A C 1
ATOM 642 O O . LEU A 1 80 ? -4.315 -1.283 -17.458 1.00 72.50 80 LEU A O 1
ATOM 646 N N . VAL A 1 81 ? -2.851 -2.963 -17.313 1.00 71.00 81 VAL A N 1
ATOM 647 C CA . VAL A 1 81 ? -3.878 -4.019 -17.407 1.00 71.00 81 VAL A CA 1
ATOM 648 C C . VAL A 1 81 ? -4.921 -3.926 -16.282 1.00 71.00 81 VAL A C 1
ATOM 650 O O . VAL A 1 81 ? -6.062 -4.355 -16.446 1.00 71.00 81 VAL A O 1
ATOM 653 N N . HIS A 1 82 ? -4.556 -3.320 -15.147 1.00 69.06 82 HIS A N 1
ATOM 654 C CA . HIS A 1 82 ? -5.454 -3.094 -14.017 1.00 69.06 82 HIS A CA 1
ATOM 655 C C . HIS A 1 82 ? -6.310 -1.824 -14.158 1.00 69.06 82 HIS A C 1
ATOM 657 O O . HIS A 1 82 ? -7.206 -1.601 -13.343 1.00 69.06 82 HIS A O 1
ATOM 663 N N . LEU A 1 83 ? -6.065 -1.004 -15.184 1.00 64.88 83 LEU A N 1
ATOM 664 C CA . LEU A 1 83 ? -6.811 0.208 -15.509 1.00 64.88 83 LEU A CA 1
ATOM 665 C C . LEU A 1 83 ? -7.360 0.103 -16.941 1.00 64.88 83 LEU A C 1
ATOM 667 O O . LEU A 1 83 ? -6.632 0.275 -17.913 1.00 64.88 83 LEU A O 1
ATOM 671 N N . ILE A 1 84 ? -8.660 -0.163 -17.091 1.00 54.47 84 ILE A N 1
ATOM 672 C CA . ILE A 1 84 ? -9.312 -0.224 -18.410 1.00 54.47 84 ILE A CA 1
ATOM 673 C C . ILE A 1 84 ? -9.362 1.193 -19.023 1.00 54.47 84 ILE A C 1
ATOM 675 O O . ILE A 1 84 ? -10.280 1.941 -18.711 1.00 54.47 84 ILE A O 1
ATOM 679 N N . ASP A 1 85 ? -8.382 1.510 -19.886 1.00 57.41 85 ASP A N 1
ATOM 680 C CA . ASP A 1 85 ? -8.286 2.623 -20.864 1.00 57.41 85 ASP A CA 1
ATOM 681 C C . ASP A 1 85 ? -8.465 4.075 -20.333 1.00 57.41 85 ASP A C 1
ATOM 683 O O . ASP A 1 85 ? -9.141 4.350 -19.354 1.00 57.41 85 ASP A O 1
ATOM 687 N N . GLY A 1 86 ? -7.917 5.148 -20.902 1.00 51.47 86 GLY A N 1
ATOM 688 C CA . GLY A 1 86 ? 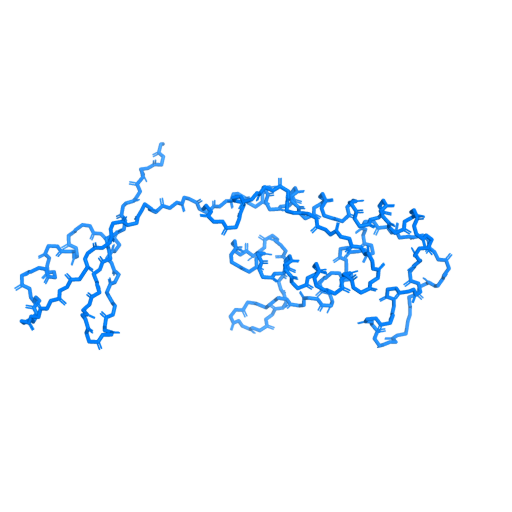-7.016 5.360 -22.026 1.00 51.47 86 GLY A CA 1
ATOM 689 C C . GLY A 1 86 ? -6.598 6.835 -21.969 1.00 51.47 86 GLY A C 1
ATOM 690 O O . GLY A 1 86 ? -7.412 7.715 -22.237 1.00 51.47 86 GLY A O 1
ATOM 691 N N . ARG A 1 87 ? -5.373 7.104 -21.489 1.00 56.00 87 ARG A N 1
ATOM 692 C CA . ARG A 1 87 ? -4.652 8.410 -21.480 1.00 56.00 87 ARG A CA 1
ATOM 693 C C . ARG A 1 87 ? -3.302 8.351 -20.748 1.00 56.00 87 ARG A C 1
ATOM 695 O O . ARG A 1 87 ? -2.713 9.391 -20.470 1.00 56.00 87 ARG A O 1
ATOM 702 N N . ILE A 1 88 ? -2.820 7.158 -20.402 1.00 63.88 88 ILE A N 1
ATOM 703 C CA . ILE A 1 88 ? -1.622 7.013 -19.578 1.00 63.88 88 ILE A CA 1
ATOM 704 C C . ILE A 1 88 ? -0.403 6.824 -20.495 1.00 63.88 88 ILE A C 1
ATOM 706 O O . ILE A 1 88 ? -0.472 6.000 -21.412 1.00 63.88 88 ILE A O 1
ATOM 710 N N . PRO A 1 89 ? 0.688 7.589 -20.295 1.00 62.97 89 PRO A N 1
ATOM 711 C CA . PRO A 1 89 ? 1.905 7.446 -21.084 1.00 62.97 89 PRO A CA 1
ATOM 712 C C . PRO A 1 89 ? 2.500 6.039 -20.962 1.00 62.97 89 PRO A C 1
ATOM 714 O O . PRO A 1 89 ? 2.834 5.586 -19.869 1.00 62.97 89 PRO A O 1
ATOM 717 N N . LYS A 1 90 ? 2.640 5.365 -22.103 1.00 71.75 90 LYS A N 1
ATOM 718 C CA . LYS A 1 90 ? 3.248 4.034 -22.235 1.00 71.75 90 LYS A CA 1
ATOM 719 C C . LYS A 1 90 ? 4.769 4.129 -22.360 1.00 71.75 90 LYS A C 1
ATOM 721 O O . LYS A 1 90 ? 5.282 5.178 -22.752 1.00 71.75 90 LYS A O 1
ATOM 726 N N . GLY A 1 91 ? 5.493 3.054 -22.044 1.00 70.31 91 GLY A N 1
ATOM 727 C CA . GLY A 1 91 ? 6.960 3.015 -22.149 1.00 70.31 91 GLY A CA 1
ATOM 728 C C . GLY A 1 91 ? 7.718 3.940 -21.183 1.00 70.31 91 GLY A C 1
ATOM 729 O O . GLY A 1 91 ? 8.890 4.235 -21.409 1.00 70.31 91 GLY A O 1
ATOM 730 N N . GLN A 1 92 ? 7.063 4.422 -20.124 1.00 76.31 92 GLN A N 1
ATOM 731 C CA . GLN A 1 92 ? 7.698 5.212 -19.068 1.00 76.31 92 GLN A CA 1
ATOM 732 C C . GLN A 1 92 ? 8.077 4.340 -17.868 1.00 76.31 92 GLN A C 1
ATOM 734 O O . GLN A 1 92 ? 7.458 3.306 -17.608 1.00 76.31 92 GLN A O 1
ATOM 739 N N . MET A 1 93 ? 9.095 4.778 -17.122 1.00 79.00 93 MET A N 1
ATOM 740 C CA . MET A 1 93 ? 9.451 4.160 -15.844 1.00 79.00 93 MET A CA 1
ATOM 741 C C . MET A 1 93 ? 8.385 4.452 -14.786 1.00 79.00 93 MET A C 1
ATOM 743 O O . MET A 1 93 ? 7.740 5.503 -14.803 1.00 79.00 93 MET A O 1
ATOM 747 N N . LEU A 1 94 ? 8.242 3.537 -13.829 1.00 81.50 94 LEU A N 1
ATOM 748 C CA . LEU A 1 94 ? 7.349 3.723 -12.692 1.00 81.50 94 LEU A CA 1
ATOM 749 C C . LEU A 1 94 ? 7.857 4.833 -11.774 1.00 81.50 94 LEU A C 1
ATOM 751 O O . LEU A 1 94 ? 9.018 4.846 -11.365 1.00 81.50 94 LEU A O 1
ATOM 755 N N . THR A 1 95 ? 6.960 5.745 -11.414 1.00 83.31 95 THR A N 1
ATOM 756 C CA . THR A 1 95 ? 7.223 6.808 -10.443 1.00 83.31 95 THR A CA 1
ATOM 757 C C . THR A 1 95 ? 6.377 6.607 -9.191 1.00 83.31 95 THR A C 1
ATOM 759 O O . THR A 1 95 ? 5.319 5.973 -9.220 1.00 83.31 95 THR A O 1
ATOM 762 N N . THR A 1 96 ? 6.832 7.177 -8.075 1.00 81.88 96 THR A N 1
ATOM 763 C CA . THR A 1 96 ? 6.084 7.170 -6.810 1.00 81.88 96 THR A CA 1
ATOM 764 C C . THR A 1 96 ? 4.694 7.778 -6.978 1.00 81.88 96 THR A C 1
ATOM 766 O O . THR A 1 96 ? 3.724 7.235 -6.458 1.00 81.88 96 THR A O 1
ATOM 769 N N . ASP A 1 97 ? 4.590 8.878 -7.725 1.00 81.31 97 ASP A N 1
ATOM 770 C CA . ASP A 1 97 ? 3.323 9.579 -7.942 1.00 81.31 97 ASP A CA 1
ATOM 771 C C . ASP A 1 97 ? 2.356 8.736 -8.774 1.00 81.31 97 ASP A C 1
ATOM 773 O O . ASP A 1 97 ? 1.194 8.592 -8.395 1.00 81.31 97 ASP A O 1
ATOM 777 N N . PHE A 1 98 ? 2.849 8.086 -9.836 1.00 83.94 98 PHE A N 1
ATOM 778 C CA . PHE A 1 98 ? 2.043 7.162 -10.632 1.00 83.94 98 PHE A CA 1
ATOM 779 C C . PHE A 1 98 ? 1.489 6.018 -9.778 1.00 83.94 98 PHE A C 1
ATOM 781 O O . PHE A 1 98 ? 0.293 5.742 -9.824 1.00 83.94 98 PHE A O 1
ATOM 788 N N . LEU A 1 99 ? 2.327 5.378 -8.957 1.00 84.81 99 LEU A N 1
ATOM 789 C CA . LEU A 1 99 ? 1.883 4.280 -8.095 1.00 84.81 99 LEU A CA 1
ATOM 790 C C . LEU A 1 99 ? 0.942 4.746 -6.981 1.00 84.81 99 LEU A C 1
ATOM 792 O O . LEU A 1 99 ? 0.010 4.019 -6.645 1.00 84.81 99 LEU A O 1
ATOM 796 N N . HIS A 1 100 ? 1.125 5.952 -6.435 1.00 82.62 100 HIS A N 1
ATOM 797 C CA . HIS A 1 100 ? 0.163 6.544 -5.504 1.00 82.62 100 HIS A CA 1
ATOM 798 C C . HIS A 1 100 ? -1.210 6.719 -6.154 1.00 82.62 100 HIS A C 1
ATOM 800 O O . HIS A 1 100 ? -2.223 6.326 -5.570 1.00 82.62 100 HIS A O 1
ATOM 806 N N . GLU A 1 101 ? -1.259 7.315 -7.345 1.00 81.88 101 GLU A N 1
ATOM 807 C CA . GLU A 1 101 ? -2.515 7.510 -8.063 1.00 81.88 101 GLU A CA 1
ATOM 808 C C . GLU A 1 101 ? -3.151 6.172 -8.428 1.00 81.88 101 GLU A C 1
ATOM 810 O O . GLU A 1 101 ? -4.318 5.946 -8.092 1.00 81.88 101 GLU A O 1
ATOM 815 N N . LEU A 1 102 ? -2.365 5.265 -9.015 1.00 82.81 102 LEU A N 1
ATOM 816 C CA . LEU A 1 102 ? -2.773 3.914 -9.382 1.00 82.81 102 LEU A CA 1
ATOM 817 C C . LEU A 1 102 ? -3.368 3.181 -8.183 1.00 82.81 102 LEU A C 1
ATOM 819 O O . LEU A 1 102 ? -4.496 2.707 -8.275 1.00 82.81 102 LEU A O 1
ATOM 823 N N . MET A 1 103 ? -2.664 3.156 -7.046 1.00 86.25 103 MET A N 1
ATOM 824 C CA . MET A 1 103 ? -3.098 2.512 -5.804 1.00 86.25 103 MET A CA 1
ATOM 825 C C . MET A 1 103 ? -4.507 2.949 -5.410 1.00 86.25 103 MET A C 1
ATOM 827 O O . MET A 1 103 ? -5.353 2.113 -5.109 1.00 86.25 103 MET A O 1
ATOM 831 N N . TYR A 1 104 ? -4.800 4.247 -5.439 1.00 84.38 104 TYR A N 1
ATOM 832 C CA . TYR A 1 104 ? -6.126 4.729 -5.072 1.00 84.38 104 TYR A CA 1
ATOM 833 C C . TYR A 1 104 ? -7.197 4.471 -6.147 1.00 84.38 104 TYR A C 1
ATOM 835 O O . TYR A 1 104 ? -8.382 4.568 -5.825 1.00 84.38 104 TYR A O 1
ATOM 843 N N . VAL A 1 105 ? -6.813 4.235 -7.407 1.00 82.75 105 VAL A N 1
ATOM 844 C CA . VAL A 1 105 ? -7.750 3.884 -8.487 1.00 82.75 105 VAL A CA 1
ATOM 845 C C . VAL A 1 105 ? -8.101 2.397 -8.429 1.00 82.75 105 VAL A C 1
ATOM 847 O O . VAL A 1 105 ? -9.281 2.066 -8.478 1.00 82.75 105 VAL A O 1
ATOM 850 N N . ILE A 1 106 ? -7.110 1.515 -8.271 1.00 80.25 106 ILE A N 1
ATOM 851 C CA . ILE A 1 106 ? -7.319 0.056 -8.226 1.00 80.25 106 ILE A CA 1
ATOM 852 C C . ILE A 1 106 ? -7.814 -0.430 -6.856 1.00 80.25 106 ILE A C 1
ATOM 854 O O . ILE A 1 106 ? -8.521 -1.430 -6.771 1.00 80.25 106 ILE A O 1
ATOM 858 N N . CYS A 1 107 ? -7.495 0.298 -5.780 1.00 85.75 107 CYS A N 1
ATOM 859 C CA . CYS A 1 107 ? -7.944 0.019 -4.415 1.00 85.75 107 CYS A CA 1
ATOM 860 C C . CYS A 1 107 ? -8.758 1.195 -3.852 1.00 85.75 107 CYS A C 1
ATOM 862 O O . CYS A 1 107 ? -8.335 1.806 -2.861 1.00 85.75 107 CYS A O 1
ATOM 864 N N . PRO A 1 108 ? -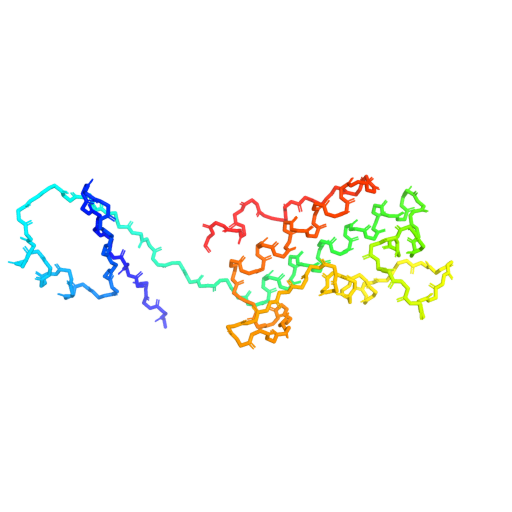9.925 1.533 -4.432 1.00 83.88 108 PRO A N 1
ATOM 865 C CA . PRO A 1 108 ? -10.719 2.647 -3.946 1.00 83.88 108 PRO A CA 1
ATOM 866 C C . PRO A 1 108 ? -11.165 2.385 -2.503 1.00 83.88 108 PRO A C 1
ATOM 868 O O . PRO A 1 108 ? -11.627 1.300 -2.149 1.00 83.88 108 PRO A O 1
ATOM 871 N N . THR A 1 109 ? -11.022 3.404 -1.662 1.00 84.50 109 THR A N 1
ATOM 872 C CA . THR A 1 109 ? -11.542 3.412 -0.293 1.00 84.50 109 THR A CA 1
ATOM 873 C C . THR A 1 109 ? -12.468 4.607 -0.162 1.00 84.50 109 THR A C 1
ATOM 875 O O . THR A 1 109 ? -12.088 5.728 -0.517 1.00 84.50 109 THR A O 1
ATOM 878 N N . THR A 1 110 ? -13.674 4.370 0.343 1.00 84.88 110 THR A N 1
ATOM 879 C CA . THR A 1 110 ? -14.699 5.397 0.523 1.00 84.88 110 THR A CA 1
ATOM 880 C C . THR A 1 110 ? -14.961 5.689 1.997 1.00 84.88 110 THR A C 1
ATOM 882 O O . THR A 1 110 ? -14.740 4.842 2.869 1.00 84.88 110 THR A O 1
ATOM 885 N N . ASP A 1 111 ? -15.413 6.908 2.282 1.00 80.00 111 ASP A N 1
ATOM 886 C CA . ASP A 1 111 ? -16.029 7.244 3.563 1.00 80.00 111 ASP A CA 1
ATOM 887 C C . ASP A 1 111 ? -17.486 6.746 3.635 1.00 80.00 111 ASP A C 1
ATOM 889 O O . ASP A 1 111 ? -17.988 6.073 2.729 1.00 80.00 111 ASP A O 1
ATOM 893 N N . LYS A 1 112 ? -18.166 7.066 4.743 1.00 76.19 112 LYS A N 1
ATOM 894 C CA . LYS A 1 112 ? -19.573 6.705 4.977 1.00 76.19 112 LYS A CA 1
ATOM 895 C C . LYS A 1 112 ? -20.529 7.319 3.944 1.00 76.19 112 LYS A C 1
ATOM 897 O O . LYS A 1 112 ? -21.602 6.769 3.733 1.00 76.19 112 LYS A O 1
ATOM 902 N N . ASP A 1 113 ? -20.116 8.401 3.285 1.00 78.06 113 ASP A N 1
ATOM 903 C CA . ASP A 1 113 ? -20.895 9.124 2.278 1.00 78.06 113 ASP A CA 1
ATOM 904 C C . ASP A 1 113 ? -20.584 8.642 0.848 1.00 78.06 113 ASP A C 1
ATOM 906 O O . ASP A 1 113 ? -21.031 9.240 -0.132 1.00 78.06 113 ASP A O 1
ATOM 910 N N . GLY A 1 114 ? -19.781 7.580 0.702 1.00 78.44 114 GLY A N 1
ATOM 911 C CA . GLY A 1 114 ? -19.386 7.032 -0.595 1.00 78.44 114 GLY A CA 1
ATOM 912 C C . GLY A 1 114 ? -18.327 7.862 -1.329 1.00 78.44 114 GLY A C 1
ATOM 913 O O . GLY A 1 114 ? -18.042 7.596 -2.497 1.00 78.44 114 GLY A O 1
ATOM 914 N N . ARG A 1 115 ? -17.712 8.859 -0.681 1.00 82.56 115 ARG A N 1
ATOM 915 C CA . ARG A 1 115 ? -16.682 9.702 -1.303 1.00 82.56 115 ARG A CA 1
ATOM 916 C C . ARG A 1 115 ? -15.321 9.036 -1.183 1.00 82.56 115 ARG A C 1
ATOM 918 O O . ARG A 1 115 ? -14.964 8.518 -0.126 1.00 82.56 115 ARG A O 1
ATOM 925 N N . ARG A 1 116 ? -14.525 9.081 -2.256 1.00 80.50 116 ARG A N 1
ATOM 926 C CA . ARG A 1 116 ? -13.144 8.576 -2.245 1.00 80.50 116 ARG A CA 1
ATOM 927 C C . ARG A 1 116 ? -12.318 9.367 -1.235 1.00 80.50 116 ARG A C 1
ATOM 929 O O . ARG A 1 116 ? -12.263 10.596 -1.290 1.00 80.50 116 ARG A O 1
ATOM 936 N N . ILE A 1 117 ? -11.644 8.650 -0.347 1.00 82.00 117 ILE A N 1
ATOM 937 C CA . ILE A 1 117 ? -10.748 9.228 0.649 1.00 82.00 117 ILE A CA 1
ATOM 938 C C . ILE A 1 117 ? -9.308 8.795 0.396 1.00 82.00 117 ILE A C 1
ATOM 940 O O . ILE A 1 117 ? -9.041 7.701 -0.097 1.00 82.00 117 ILE A O 1
ATOM 944 N N . THR A 1 118 ? -8.370 9.677 0.725 1.00 82.38 118 THR A N 1
ATOM 945 C CA . THR A 1 118 ? -6.931 9.405 0.684 1.00 82.38 118 THR A CA 1
ATOM 946 C C . THR A 1 118 ? -6.436 8.977 2.062 1.00 82.38 118 THR A C 1
ATOM 948 O O . THR A 1 118 ? -7.142 9.134 3.060 1.00 82.38 118 THR A O 1
ATOM 951 N N . LEU A 1 119 ? -5.207 8.458 2.141 1.00 75.38 119 LEU A N 1
ATOM 952 C CA . LEU A 1 119 ? -4.589 7.985 3.386 1.00 75.38 119 LEU A CA 1
ATOM 953 C C . LEU A 1 119 ? -4.652 9.000 4.532 1.00 75.38 119 LEU A C 1
ATOM 955 O O . LEU A 1 119 ? -4.735 8.607 5.690 1.00 75.38 119 LEU A O 1
ATOM 959 N N . SER A 1 120 ? -4.655 10.301 4.227 1.00 72.62 120 SER A N 1
ATOM 960 C CA . SER A 1 120 ? -4.765 11.353 5.238 1.00 72.62 120 SER A CA 1
ATOM 961 C C . SER A 1 120 ? -6.082 11.351 6.013 1.00 72.62 120 SER A C 1
ATOM 963 O O . SER A 1 120 ? -6.136 11.900 7.109 1.00 72.62 120 SER A O 1
ATOM 965 N N . LYS A 1 121 ? -7.128 10.741 5.453 1.00 74.81 121 LYS A N 1
ATOM 966 C CA . LYS A 1 121 ? -8.471 10.647 6.035 1.00 74.81 121 LYS A CA 1
ATOM 967 C C . LYS A 1 121 ? -8.856 9.215 6.423 1.00 74.81 121 LYS A C 1
ATOM 969 O O . LYS A 1 121 ? -9.973 9.005 6.885 1.00 74.81 121 LYS A O 1
ATOM 974 N N . MET A 1 122 ? -7.970 8.237 6.220 1.00 79.31 122 MET A N 1
ATOM 975 C CA . MET A 1 122 ? -8.234 6.834 6.549 1.00 79.31 122 MET A CA 1
ATOM 976 C C . MET A 1 122 ? -7.930 6.537 8.015 1.00 79.31 122 MET A C 1
ATOM 978 O O . MET A 1 122 ? -6.924 6.992 8.560 1.00 79.31 122 MET A O 1
ATOM 982 N N . ASN A 1 123 ? -8.767 5.705 8.632 1.00 76.50 123 ASN A N 1
ATOM 983 C CA . ASN A 1 123 ? -8.416 5.048 9.889 1.00 76.50 123 ASN A CA 1
ATOM 984 C C . ASN A 1 123 ? -7.515 3.819 9.639 1.00 76.50 123 ASN A C 1
ATOM 986 O O . ASN A 1 123 ? -7.319 3.383 8.503 1.00 76.50 123 ASN A O 1
ATOM 990 N N . THR A 1 124 ? -6.974 3.232 10.709 1.00 74.31 124 THR A N 1
ATOM 991 C CA . THR A 1 124 ? -6.055 2.082 10.627 1.00 74.31 124 THR A CA 1
ATOM 992 C C . THR A 1 124 ? -6.675 0.864 9.937 1.00 74.31 124 THR A C 1
ATOM 994 O O . THR A 1 124 ? -5.985 0.179 9.187 1.00 74.31 124 THR A O 1
ATOM 997 N N . VAL A 1 125 ? -7.974 0.614 10.124 1.00 79.06 125 VAL A N 1
ATOM 998 C CA . VAL A 1 125 ? -8.683 -0.512 9.491 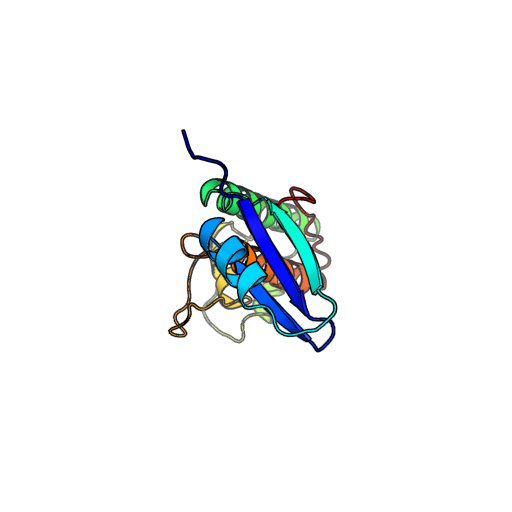1.00 79.06 125 VAL A CA 1
ATOM 999 C C . VAL A 1 125 ? -8.786 -0.304 7.979 1.00 79.06 125 VAL A C 1
ATOM 1001 O O . VAL A 1 125 ? -8.452 -1.197 7.204 1.00 79.06 125 VAL A O 1
ATOM 1004 N N . GLN A 1 126 ? -9.186 0.894 7.550 1.00 80.12 126 GLN A N 1
ATOM 1005 C CA . GLN A 1 126 ? -9.269 1.276 6.140 1.00 80.12 126 GLN A CA 1
ATOM 1006 C C . GLN A 1 126 ? -7.896 1.244 5.462 1.00 80.12 126 GLN A C 1
ATOM 1008 O O . GLN A 1 126 ? -7.778 0.744 4.344 1.00 80.12 126 GLN A O 1
ATOM 1013 N N . ALA A 1 127 ? -6.860 1.729 6.148 1.00 80.56 127 ALA A N 1
ATOM 1014 C CA . ALA A 1 127 ? -5.484 1.674 5.673 1.00 80.56 127 ALA A CA 1
ATOM 1015 C C . ALA A 1 127 ? -4.991 0.221 5.533 1.00 80.56 127 ALA A C 1
ATOM 1017 O O . ALA A 1 127 ? -4.471 -0.151 4.485 1.00 80.56 127 ALA A O 1
ATOM 1018 N N . SER A 1 128 ? -5.220 -0.623 6.543 1.00 81.81 128 SER A N 1
ATOM 1019 C CA . SER A 1 128 ? -4.886 -2.055 6.508 1.00 81.81 128 SER A CA 1
ATOM 1020 C C . SER A 1 128 ? -5.555 -2.768 5.329 1.00 81.81 128 SER A C 1
ATOM 1022 O O . SER A 1 128 ? -4.896 -3.462 4.555 1.00 81.81 128 SER A O 1
ATOM 1024 N N . ALA A 1 129 ? -6.850 -2.516 5.117 1.00 83.56 129 ALA A N 1
ATOM 1025 C CA . ALA A 1 129 ? -7.593 -3.087 3.999 1.00 83.56 129 ALA A CA 1
ATOM 1026 C C . ALA A 1 129 ? -7.074 -2.606 2.633 1.00 83.56 129 ALA A C 1
ATOM 1028 O O . ALA A 1 129 ? -7.014 -3.391 1.689 1.00 83.56 129 ALA A O 1
ATOM 1029 N N . LEU A 1 130 ? -6.690 -1.330 2.511 1.00 87.00 130 LEU A N 1
ATOM 1030 C CA . LEU A 1 130 ? -6.095 -0.799 1.284 1.00 87.00 130 LEU A CA 1
ATOM 1031 C C . LEU A 1 130 ? -4.746 -1.460 0.980 1.00 87.00 130 LEU A C 1
ATOM 1033 O O . LEU A 1 130 ? -4.521 -1.853 -0.164 1.00 87.00 130 LEU A O 1
ATOM 1037 N N . PHE A 1 131 ? -3.881 -1.612 1.987 1.00 86.19 131 PHE A N 1
ATOM 1038 C CA . PHE A 1 131 ? -2.581 -2.270 1.835 1.00 86.19 131 PHE A CA 1
ATOM 1039 C C . PHE A 1 131 ? -2.735 -3.707 1.340 1.00 86.19 131 PHE A C 1
ATOM 1041 O O . PHE A 1 131 ? -2.093 -4.095 0.371 1.00 86.19 131 PHE A O 1
ATOM 1048 N N . GLU A 1 132 ? -3.622 -4.483 1.965 1.00 86.75 132 GLU A N 1
ATOM 1049 C CA . GLU A 1 132 ? -3.857 -5.876 1.581 1.00 86.75 132 GLU A CA 1
ATOM 1050 C C . GLU A 1 132 ? -4.380 -6.008 0.155 1.00 86.75 132 GLU A C 1
ATOM 1052 O O . GLU A 1 132 ? -3.882 -6.827 -0.616 1.00 86.75 132 GLU A O 1
ATOM 1057 N N . ARG A 1 133 ? -5.343 -5.165 -0.235 1.00 87.12 133 ARG A N 1
ATOM 1058 C CA . ARG A 1 133 ? -5.827 -5.152 -1.620 1.00 87.12 133 ARG A CA 1
ATOM 1059 C C . ARG A 1 133 ? -4.701 -4.831 -2.594 1.00 87.12 133 ARG A C 1
ATOM 1061 O O . ARG A 1 133 ? -4.547 -5.538 -3.582 1.00 87.12 133 ARG A O 1
ATOM 1068 N N . TYR A 1 134 ? -3.899 -3.810 -2.297 1.00 87.88 134 TYR A N 1
ATOM 1069 C CA . TYR A 1 134 ? -2.797 -3.413 -3.167 1.00 87.88 134 TYR A CA 1
ATOM 1070 C C . TYR A 1 134 ? -1.759 -4.532 -3.304 1.00 87.88 134 TYR A C 1
ATOM 1072 O O . TYR A 1 134 ? -1.423 -4.922 -4.419 1.00 87.88 134 TYR A O 1
ATOM 1080 N N . ARG A 1 135 ? -1.337 -5.130 -2.184 1.00 87.06 135 ARG A N 1
ATOM 1081 C CA . ARG A 1 135 ? -0.447 -6.297 -2.158 1.00 87.06 135 ARG A CA 1
ATOM 1082 C C . ARG A 1 135 ? -0.960 -7.438 -3.033 1.00 87.06 135 ARG A C 1
ATOM 1084 O O . ARG A 1 135 ? -0.202 -7.979 -3.832 1.00 87.06 135 ARG A O 1
ATOM 1091 N N . ASN A 1 136 ? -2.240 -7.777 -2.910 1.00 85.62 136 ASN A N 1
ATOM 1092 C CA . ASN A 1 136 ? -2.839 -8.874 -3.666 1.00 85.62 136 ASN A CA 1
ATOM 1093 C C . ASN A 1 136 ? -2.920 -8.586 -5.171 1.00 85.62 136 ASN A C 1
ATOM 1095 O O . ASN A 1 136 ? -2.780 -9.514 -5.961 1.00 85.62 136 ASN A O 1
ATOM 1099 N N . ILE A 1 137 ? -3.110 -7.326 -5.579 1.00 84.75 137 ILE A N 1
ATOM 1100 C CA . ILE A 1 137 ? -3.120 -6.950 -7.003 1.00 84.75 137 ILE A CA 1
ATOM 1101 C C . ILE A 1 137 ? -1.705 -6.959 -7.593 1.00 84.75 137 ILE A C 1
ATOM 1103 O O . ILE A 1 137 ? -1.536 -7.313 -8.754 1.00 84.75 137 ILE A O 1
ATOM 1107 N N . MET A 1 138 ? -0.686 -6.611 -6.804 1.00 84.69 138 MET A N 1
ATOM 1108 C CA . MET A 1 138 ? 0.710 -6.616 -7.258 1.00 84.69 138 MET A CA 1
ATOM 1109 C C . MET A 1 138 ? 1.325 -8.029 -7.305 1.00 84.69 138 MET A C 1
ATOM 1111 O O . MET A 1 138 ? 2.224 -8.282 -8.106 1.00 84.69 138 MET A O 1
ATOM 1115 N N . ALA A 1 139 ? 0.836 -8.972 -6.492 1.00 85.06 139 ALA A N 1
ATOM 1116 C CA . ALA A 1 139 ? 1.398 -10.324 -6.390 1.00 85.06 139 ALA A CA 1
ATOM 1117 C C . ALA A 1 139 ? 1.429 -11.131 -7.713 1.00 85.06 139 ALA A C 1
ATOM 1119 O O . ALA A 1 139 ? 2.450 -11.772 -7.971 1.00 85.06 139 ALA A O 1
ATOM 1120 N N . PRO A 1 140 ? 0.402 -11.099 -8.590 1.00 82.69 140 PRO A N 1
ATOM 1121 C CA . PRO A 1 140 ? 0.449 -11.731 -9.915 1.00 82.69 140 PRO A CA 1
ATOM 1122 C C . PRO A 1 140 ? 1.573 -11.224 -10.823 1.00 82.69 140 PRO A C 1
ATOM 1124 O O . PRO A 1 140 ? 2.036 -11.961 -11.687 1.00 82.69 140 PRO A O 1
ATOM 1127 N N . LEU A 1 141 ? 2.047 -9.995 -10.603 1.00 80.25 141 LEU A N 1
ATOM 1128 C CA . LEU A 1 141 ? 3.192 -9.413 -11.311 1.00 80.25 141 LEU A CA 1
ATOM 1129 C C . LEU A 1 141 ? 4.530 -9.870 -10.704 1.00 80.25 141 LEU A C 1
ATOM 1131 O O . LEU A 1 141 ? 5.595 -9.353 -11.025 1.00 80.25 141 LEU A O 1
ATOM 1135 N N . GLY A 1 142 ? 4.484 -10.815 -9.765 1.00 80.81 142 GLY A N 1
ATOM 1136 C CA . GLY A 1 142 ? 5.629 -11.295 -9.009 1.00 80.81 142 GLY A CA 1
ATOM 1137 C C . GLY A 1 142 ? 6.135 -10.301 -7.968 1.00 80.81 142 GLY A C 1
ATOM 1138 O O . GLY A 1 142 ? 7.170 -10.566 -7.364 1.00 80.81 142 GLY A O 1
ATOM 1139 N N . ILE A 1 143 ? 5.477 -9.158 -7.754 1.00 82.88 143 ILE A N 1
ATOM 1140 C CA . ILE A 1 143 ? 5.891 -8.154 -6.766 1.00 82.88 143 ILE A CA 1
ATOM 1141 C C . ILE A 1 143 ? 5.420 -8.599 -5.379 1.00 82.88 143 ILE A C 1
ATOM 1143 O O . ILE A 1 143 ? 4.224 -8.749 -5.129 1.00 82.88 143 ILE A O 1
ATOM 1147 N N . VAL A 1 144 ? 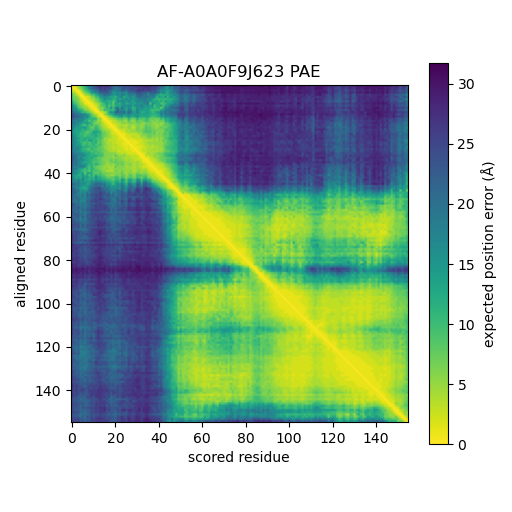6.369 -8.798 -4.467 1.00 84.75 144 VAL A N 1
ATOM 1148 C CA . VAL A 1 144 ? 6.104 -9.256 -3.102 1.00 84.75 144 VAL A CA 1
ATOM 1149 C C . VAL A 1 144 ? 6.284 -8.088 -2.153 1.00 84.75 144 VAL A C 1
ATOM 1151 O O . VAL A 1 144 ? 7.402 -7.715 -1.831 1.00 84.75 144 VAL A O 1
ATOM 1154 N N . ILE A 1 145 ? 5.175 -7.515 -1.699 1.00 82.44 145 ILE A N 1
ATOM 1155 C CA . ILE A 1 145 ? 5.202 -6.437 -0.710 1.00 82.44 145 ILE A CA 1
ATOM 1156 C C . ILE A 1 145 ? 5.179 -7.063 0.681 1.00 82.44 145 ILE A C 1
ATOM 1158 O O . ILE A 1 145 ? 4.193 -7.704 1.064 1.00 82.44 145 ILE A O 1
ATOM 1162 N N . ASP A 1 146 ? 6.256 -6.864 1.431 1.00 78.69 146 ASP A N 1
ATOM 1163 C CA . ASP A 1 146 ? 6.353 -7.304 2.817 1.00 78.69 146 ASP A CA 1
ATOM 1164 C C . ASP A 1 146 ? 5.696 -6.316 3.781 1.00 78.69 146 ASP A C 1
ATOM 1166 O O . ASP A 1 146 ? 5.613 -5.110 3.538 1.00 78.69 146 ASP A O 1
ATOM 1170 N N . ASP A 1 147 ? 5.225 -6.836 4.915 1.00 74.25 147 ASP A N 1
ATOM 1171 C CA . ASP A 1 147 ? 4.733 -5.981 5.986 1.00 74.25 147 ASP A CA 1
ATOM 1172 C C . ASP A 1 147 ? 5.893 -5.179 6.594 1.00 74.25 147 ASP A C 1
ATOM 1174 O O . ASP A 1 147 ? 6.813 -5.779 7.156 1.00 74.25 147 ASP A O 1
ATOM 1178 N N . PRO A 1 148 ? 5.838 -3.835 6.589 1.00 65.06 148 PRO A N 1
ATOM 1179 C CA . PRO A 1 148 ? 6.909 -3.016 7.161 1.00 65.06 148 PRO A CA 1
ATOM 1180 C C . PRO A 1 148 ? 7.013 -3.131 8.692 1.00 65.06 148 PRO A C 1
ATOM 1182 O O . PRO A 1 148 ? 8.040 -2.789 9.270 1.00 65.06 148 PRO A O 1
ATOM 1185 N N . ASP A 1 149 ? 5.961 -3.620 9.358 1.00 66.62 149 ASP A N 1
ATOM 1186 C CA . ASP A 1 149 ? 5.958 -4.047 10.766 1.00 66.62 149 ASP A CA 1
ATOM 1187 C C . ASP A 1 149 ? 4.805 -5.040 10.981 1.00 66.62 149 ASP A C 1
ATOM 1189 O O . ASP A 1 149 ? 3.641 -4.687 10.830 1.00 66.62 149 ASP A O 1
ATOM 1193 N N . LYS A 1 150 ? 5.072 -6.273 11.424 1.00 59.22 150 LYS A N 1
ATOM 1194 C CA . LYS A 1 150 ? 4.010 -7.268 11.702 1.00 59.22 150 LYS A CA 1
ATOM 1195 C C . LYS A 1 150 ? 2.892 -6.749 12.623 1.00 59.22 150 LYS A C 1
ATOM 1197 O O . LYS A 1 150 ? 1.794 -7.294 12.635 1.00 59.22 150 LYS A O 1
ATOM 1202 N N . ASN A 1 151 ? 3.158 -5.694 13.393 1.00 60.34 151 ASN A N 1
ATOM 1203 C CA . ASN A 1 151 ? 2.232 -5.113 14.351 1.00 60.34 151 ASN A CA 1
ATOM 1204 C C . ASN A 1 151 ? 1.574 -3.801 13.902 1.00 60.34 151 ASN A C 1
ATOM 1206 O O . ASN A 1 151 ? 0.820 -3.235 14.698 1.00 60.34 151 ASN A O 1
ATOM 1210 N N . TRP A 1 152 ? 1.827 -3.279 12.693 1.00 64.38 152 TRP A N 1
ATOM 1211 C CA . TRP A 1 152 ? 1.224 -1.999 12.276 1.00 64.38 152 TRP A CA 1
ATOM 1212 C C . TRP A 1 152 ? -0.300 -2.095 12.108 1.00 64.38 152 TRP A C 1
ATOM 1214 O O . TRP A 1 152 ? -1.000 -1.097 12.266 1.00 64.38 152 TRP A O 1
ATOM 1224 N N . ARG A 1 153 ? -0.801 -3.312 11.868 1.00 58.09 153 ARG A N 1
ATOM 1225 C CA . ARG A 1 153 ? -2.223 -3.640 11.674 1.00 58.09 153 ARG A CA 1
ATOM 1226 C C . ARG A 1 153 ? -2.968 -4.021 12.949 1.00 58.09 153 ARG A C 1
ATOM 1228 O O . ARG A 1 153 ? -4.191 -4.049 12.950 1.00 58.09 153 ARG A O 1
ATOM 1235 N N . VAL A 1 154 ? -2.230 -4.379 14.000 1.00 50.28 154 VAL A N 1
ATOM 1236 C CA . VAL A 1 154 ? -2.764 -5.065 15.193 1.00 50.28 154 VAL A CA 1
ATOM 1237 C C . VAL A 1 154 ? -2.633 -4.201 16.452 1.00 50.28 154 VAL A C 1
ATOM 1239 O O . VAL A 1 154 ? -2.996 -4.643 17.536 1.00 50.28 154 VAL A O 1
ATOM 1242 N N . LYS A 1 155 ? -2.097 -2.979 16.355 1.00 46.75 155 LYS A N 1
ATOM 1243 C CA . LYS A 1 155 ? -1.868 -2.109 17.517 1.00 46.75 155 LYS A CA 1
ATOM 1244 C C . LYS A 1 155 ? -2.914 -1.027 17.656 1.00 46.75 155 LYS A C 1
ATOM 1246 O O . LYS A 1 155 ? -2.699 0.050 17.064 1.00 46.75 155 LYS A O 1
#

Mean predicted aligned error: 14.69 Å

Secondary structure (DSSP, 8-state):
-----EEEEEEETTS-EEEESSHHHHHHHHHHPPSS-EEEEEEE-PPPPPHHHHHHHHHHHHHHHHHHHHHTT--HHHHHTTS-SS-PPSSPPP-HHHHHHHHHHHS--B-TTS-B--GGG--HHHHHHHHHHHHHHHGGGT-----S-TTTTT-

Nearest PDB structures (foldseek):
  4mjs-assembly12_X  TM=4.651E-01  e=7.195E+00  Homo sapiens
  5e7t-assembly1_L  TM=5.170E-01  e=5.347E+00  Lactococcus phage Tuc2009
  9j46-assembly2_A  TM=4.150E-01  e=5.039E+00  African swine fever virus
  4njc-assembly6_F  TM=2.608E-01  e=6.780E+00  Geobacillus stearothermophilus

Radius of gyration: 21.63 Å; Cα contacts (8 Å, |Δi|>4): 149; chains: 1; bounding box: 45×30×61 Å

pLDDT: mean 70.41, std 14.35, range [34.94, 87.88]

Organism: NCBI:txid412755

Foldseek 3Di:
DDDFFKKKWKAFPVGDIDTRRDPVVVVVCVVVPDDGDIDIDTDGPDPFDDLVVLVVQVLVQLVLLLVVCVVVVNAPVNLCVLPDDDDDDPPDRDDSVNVQVSLCVSQFDADPVRDGDHSSPDTLQSSVSSVVSSQVSCVVVVRHGDRPDPCSNPD